Protein AF-A0A1A0LLQ5-F1 (afdb_monomer)

Solvent-accessible surface area (backbone atoms only — not comparable to full-atom values): 6457 Å² total; per-residue (Å²): 132,89,76,85,62,81,76,91,73,85,91,60,106,76,66,74,84,56,42,55,81,38,41,62,44,53,51,39,33,46,79,72,69,32,53,68,72,49,58,43,42,46,46,81,53,94,93,54,93,62,83,37,51,14,36,41,29,30,71,41,49,65,43,37,49,53,50,50,56,56,45,45,74,80,41,68,65,84,61,49,48,69,44,84,88,44,80,23,35,43,30,30,57,52,87,46,44,72,57,50,27,50,51,52,71,48,84,128

pLDDT: mean 77.78, std 19.28, range [36.03, 95.38]

Radius of gyration: 13.71 Å; Cα contacts (8 Å, |Δi|>4): 147; chains: 1; bounding box: 35×35×33 Å

Structure (mmCIF, N/CA/C/O backbone):
data_AF-A0A1A0LLQ5-F1
#
_entry.id   AF-A0A1A0LLQ5-F1
#
loop_
_atom_site.group_PDB
_atom_site.id
_atom_site.type_symbol
_atom_site.label_atom_id
_atom_site.label_alt_id
_atom_site.label_comp_id
_atom_site.label_asym_id
_atom_site.label_entity_id
_atom_site.label_seq_id
_atom_site.pdbx_PDB_ins_code
_atom_site.Cartn_x
_atom_site.Cartn_y
_atom_site.Cartn_z
_atom_site.occupancy
_atom_site.B_iso_or_equiv
_atom_site.auth_seq_id
_atom_site.auth_comp_id
_atom_site.auth_asym_id
_atom_site.auth_atom_id
_atom_site.pdbx_PDB_model_num
ATOM 1 N N . MET A 1 1 ? 17.044 -22.063 -2.319 1.00 40.44 1 MET A N 1
ATOM 2 C CA . MET A 1 1 ? 16.427 -21.010 -3.154 1.00 40.44 1 MET A CA 1
ATOM 3 C C . MET A 1 1 ? 14.936 -21.033 -2.865 1.00 40.44 1 MET A C 1
ATOM 5 O O . MET A 1 1 ? 14.326 -22.072 -3.085 1.00 40.44 1 MET A O 1
ATOM 9 N N . ALA A 1 2 ? 14.383 -19.977 -2.265 1.00 38.97 2 ALA A N 1
ATOM 10 C CA . ALA A 1 2 ? 12.955 -19.925 -1.954 1.00 38.97 2 ALA A CA 1
ATOM 11 C C . ALA A 1 2 ? 12.161 -19.777 -3.260 1.00 38.97 2 ALA A C 1
ATOM 13 O O . ALA A 1 2 ? 12.472 -18.926 -4.091 1.00 38.97 2 ALA A O 1
ATOM 14 N N . LYS A 1 3 ? 11.192 -20.668 -3.467 1.00 39.59 3 LYS A N 1
ATOM 15 C CA . LYS A 1 3 ? 10.322 -20.694 -4.643 1.00 39.59 3 LYS A CA 1
ATOM 16 C C . LYS A 1 3 ? 9.267 -19.604 -4.441 1.00 39.59 3 LYS A C 1
ATOM 18 O O . LYS A 1 3 ? 8.560 -19.661 -3.442 1.00 39.59 3 LYS A O 1
ATOM 23 N N . ALA A 1 4 ? 9.183 -18.621 -5.336 1.00 43.97 4 ALA A N 1
ATOM 24 C CA . ALA A 1 4 ? 8.117 -17.622 -5.278 1.00 43.97 4 ALA A CA 1
ATOM 25 C C . ALA A 1 4 ? 6.753 -18.332 -5.354 1.00 43.97 4 ALA A C 1
ATOM 27 O O . ALA A 1 4 ? 6.498 -19.087 -6.297 1.00 43.97 4 ALA A O 1
ATOM 28 N N . SER A 1 5 ? 5.919 -18.148 -4.331 1.00 42.03 5 SER A N 1
ATOM 29 C CA . SER A 1 5 ? 4.543 -18.635 -4.284 1.00 42.03 5 SER A CA 1
ATOM 30 C C . SER A 1 5 ? 3.622 -17.552 -4.837 1.00 42.03 5 SER A C 1
ATOM 32 O O . SER A 1 5 ? 3.540 -16.461 -4.282 1.00 42.03 5 SER A O 1
ATOM 34 N N . TRP A 1 6 ? 2.948 -17.852 -5.943 1.00 40.16 6 TRP A N 1
ATOM 35 C CA . TRP A 1 6 ? 1.962 -16.968 -6.559 1.00 40.16 6 TRP A CA 1
ATOM 36 C C . TRP A 1 6 ? 0.565 -17.352 -6.062 1.00 40.16 6 TRP A C 1
ATOM 38 O O . TRP A 1 6 ? 0.201 -18.530 -6.113 1.00 40.16 6 TRP A O 1
ATOM 48 N N . HIS A 1 7 ? -0.206 -16.376 -5.583 1.00 41.19 7 HIS A N 1
ATOM 49 C CA . HIS A 1 7 ? -1.580 -16.560 -5.101 1.00 41.19 7 HIS A CA 1
ATOM 50 C C . HIS A 1 7 ? -2.581 -16.045 -6.151 1.00 41.19 7 HIS A C 1
ATOM 52 O O . HIS A 1 7 ? -2.300 -15.086 -6.865 1.00 41.19 7 HIS A O 1
ATOM 58 N N . ARG A 1 8 ? -3.730 -16.719 -6.302 1.00 37.78 8 ARG A N 1
ATOM 59 C CA . ARG A 1 8 ? -4.717 -16.451 -7.366 1.00 37.78 8 ARG A CA 1
ATOM 60 C C . ARG A 1 8 ? -5.821 -15.524 -6.856 1.00 37.78 8 ARG A C 1
ATOM 62 O O . ARG A 1 8 ? -6.511 -15.896 -5.916 1.00 37.78 8 ARG A O 1
ATOM 69 N N . GLN A 1 9 ? -6.064 -14.406 -7.539 1.00 49.59 9 GLN A N 1
ATOM 70 C CA . GLN A 1 9 ? -7.247 -13.568 -7.319 1.00 49.59 9 GLN A CA 1
ATOM 71 C C . GLN A 1 9 ? -8.306 -13.805 -8.416 1.00 49.59 9 GLN A C 1
ATOM 73 O O . GLN A 1 9 ? -7.977 -13.990 -9.590 1.00 49.59 9 GLN A O 1
ATOM 78 N N . VAL A 1 10 ? -9.578 -13.803 -8.022 1.00 41.44 10 VAL A N 1
ATOM 79 C CA . VAL A 1 10 ? -10.798 -13.808 -8.857 1.00 41.44 10 VAL A CA 1
ATOM 80 C C . VAL A 1 10 ? -11.512 -12.496 -8.474 1.00 41.44 10 VAL A C 1
ATOM 82 O O . VAL A 1 10 ? -11.590 -12.224 -7.285 1.00 41.44 10 VAL A O 1
ATOM 85 N N . ASP A 1 11 ? -11.974 -11.570 -9.317 1.00 41.09 11 ASP A N 1
ATOM 86 C CA . ASP A 1 11 ? -12.459 -11.603 -10.695 1.00 41.09 11 ASP A CA 1
ATOM 87 C C . ASP A 1 11 ? -12.106 -10.274 -11.409 1.00 41.09 11 ASP A C 1
ATOM 89 O O . ASP A 1 11 ? -12.763 -9.247 -11.256 1.00 41.09 11 ASP A O 1
ATOM 93 N N . THR A 1 12 ? -11.034 -10.278 -12.194 1.00 39.41 12 THR A N 1
ATOM 94 C CA . THR A 1 12 ? -10.925 -9.445 -13.396 1.00 39.41 12 THR A CA 1
ATOM 95 C C . THR A 1 12 ? -10.396 -10.383 -14.468 1.00 39.41 12 THR A C 1
ATOM 97 O O . THR A 1 12 ? -9.512 -11.196 -14.191 1.00 39.41 12 THR A O 1
ATOM 100 N N . CYS A 1 13 ? -10.934 -10.333 -15.682 1.00 36.03 13 CYS A N 1
ATOM 101 C CA . CYS A 1 13 ? -10.718 -11.338 -16.731 1.00 36.03 13 CYS A CA 1
ATOM 102 C C . CYS A 1 13 ? -9.255 -11.523 -17.219 1.00 36.03 13 CYS A C 1
ATOM 104 O O . CYS A 1 13 ? -9.053 -12.073 -18.301 1.00 36.03 13 CYS A O 1
ATOM 106 N N . ARG A 1 14 ? -8.230 -11.032 -16.503 1.00 40.00 14 ARG A N 1
ATOM 107 C CA . ARG A 1 14 ? -6.813 -11.082 -16.898 1.00 40.00 14 ARG A CA 1
ATOM 108 C C . ARG A 1 14 ? -5.816 -11.488 -15.807 1.00 40.00 14 ARG A C 1
ATOM 110 O O . ARG A 1 14 ? -4.694 -11.803 -16.178 1.00 40.00 14 ARG A O 1
ATOM 117 N N . GLY A 1 15 ? -6.215 -11.577 -14.535 1.00 43.59 15 GLY A N 1
ATOM 118 C CA . GLY A 1 15 ? -5.305 -11.915 -13.433 1.00 43.59 15 GLY A CA 1
ATOM 119 C C . GLY A 1 15 ? -4.265 -10.818 -13.169 1.00 43.59 15 GLY A C 1
ATOM 120 O O . 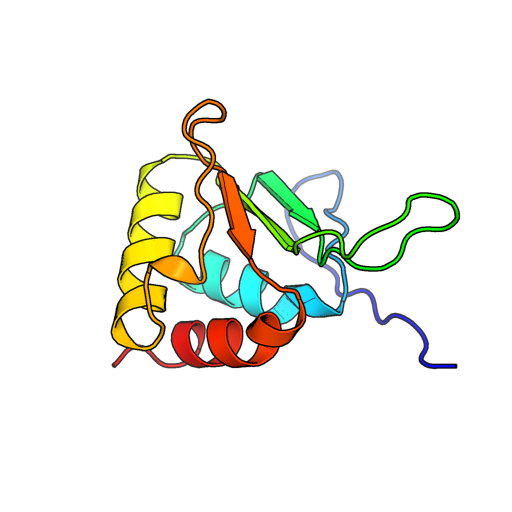GLY A 1 15 ? -3.707 -10.229 -14.090 1.00 43.59 15 GLY A O 1
ATOM 121 N N . PHE A 1 16 ? -4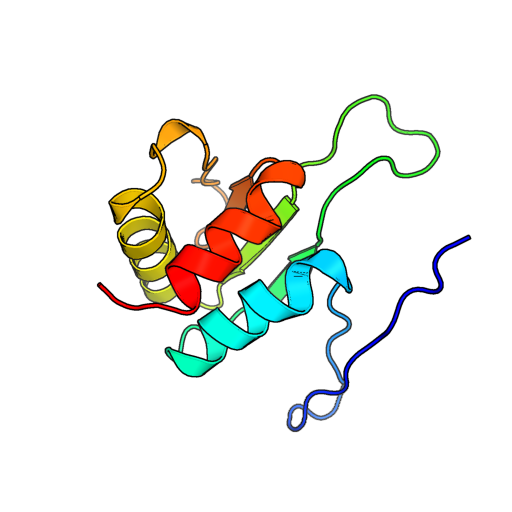.009 -10.519 -11.899 1.00 51.25 16 PHE A N 1
ATOM 122 C CA . PHE A 1 16 ? -2.922 -9.629 -11.501 1.00 51.25 16 PHE A CA 1
ATOM 123 C C . PHE A 1 16 ? -1.835 -10.455 -10.824 1.00 51.25 16 PHE A C 1
ATOM 125 O O . PHE A 1 16 ? -2.114 -11.274 -9.950 1.00 51.25 16 PHE A O 1
ATOM 132 N N . GLU A 1 17 ? -0.597 -10.257 -11.259 1.00 56.28 17 GLU A N 1
ATOM 133 C CA . GLU A 1 17 ? 0.583 -10.848 -10.643 1.00 56.28 17 GLU A CA 1
ATOM 134 C C . GLU A 1 17 ? 1.098 -9.873 -9.583 1.00 56.28 17 GLU A C 1
ATOM 136 O O . GLU A 1 17 ? 1.578 -8.786 -9.903 1.00 56.28 17 GLU A O 1
ATOM 141 N N . VAL A 1 18 ? 0.956 -10.246 -8.311 1.00 64.44 18 VAL A N 1
ATOM 142 C CA . VAL A 1 18 ? 1.528 -9.508 -7.182 1.00 64.44 18 VAL A CA 1
ATOM 143 C C . VAL A 1 18 ? 2.773 -10.251 -6.725 1.00 64.44 18 VAL A C 1
ATOM 145 O O . VAL A 1 18 ? 2.743 -11.465 -6.520 1.00 64.44 18 VAL A O 1
ATOM 148 N N . ASP A 1 19 ? 3.872 -9.520 -6.563 1.00 73.31 19 ASP A N 1
ATOM 149 C CA . ASP A 1 19 ? 5.076 -10.047 -5.933 1.00 73.31 19 ASP A CA 1
ATOM 150 C C . ASP A 1 19 ? 4.731 -10.688 -4.580 1.00 73.31 19 ASP A C 1
ATOM 152 O O . ASP A 1 19 ? 4.127 -10.036 -3.731 1.00 73.31 19 ASP A O 1
ATOM 156 N N . ALA A 1 20 ? 5.150 -11.940 -4.356 1.00 73.19 20 ALA A N 1
ATOM 157 C CA . ALA A 1 20 ? 4.759 -12.727 -3.178 1.00 73.19 20 ALA A CA 1
ATOM 158 C C . ALA A 1 20 ? 4.980 -11.996 -1.841 1.00 73.19 20 ALA A C 1
ATOM 160 O O . ALA A 1 20 ? 4.197 -12.170 -0.913 1.00 73.19 20 ALA A O 1
ATOM 161 N N . GLY A 1 21 ? 6.016 -11.152 -1.754 1.00 81.81 21 GLY A N 1
ATOM 162 C CA . GLY A 1 21 ? 6.282 -10.339 -0.571 1.00 81.81 21 GLY A CA 1
ATOM 163 C C . GLY A 1 21 ? 5.185 -9.318 -0.264 1.00 81.81 21 GLY A C 1
ATOM 164 O O . GLY A 1 21 ? 4.931 -9.071 0.902 1.00 81.81 21 GLY A O 1
ATOM 165 N N . LEU A 1 22 ? 4.510 -8.759 -1.273 1.00 87.25 22 LEU A N 1
ATOM 166 C CA . LEU A 1 22 ? 3.450 -7.755 -1.114 1.00 87.25 22 LEU A CA 1
ATOM 167 C C . LEU A 1 22 ? 2.033 -8.332 -1.054 1.00 87.25 22 LEU A C 1
ATOM 169 O O . LEU A 1 22 ? 1.102 -7.565 -0.819 1.00 87.25 22 LEU A O 1
ATOM 173 N N . ALA A 1 23 ? 1.848 -9.636 -1.270 1.00 87.31 23 ALA A N 1
ATOM 174 C CA . ALA A 1 23 ? 0.518 -10.237 -1.374 1.00 87.31 23 ALA A CA 1
ATOM 175 C C . ALA A 1 23 ? -0.373 -9.894 -0.166 1.00 87.31 23 ALA A C 1
ATOM 177 O O . ALA A 1 23 ? -1.459 -9.357 -0.362 1.00 87.31 23 ALA A O 1
ATOM 178 N N . GLY A 1 24 ? 0.127 -10.073 1.063 1.00 89.38 24 GLY A N 1
ATOM 179 C CA . GLY A 1 24 ? -0.635 -9.771 2.281 1.00 89.38 24 GLY A CA 1
ATOM 180 C C . GLY A 1 24 ? -0.990 -8.287 2.437 1.00 89.38 24 GLY A C 1
ATOM 181 O O . GLY A 1 24 ? -2.099 -7.952 2.841 1.00 89.38 24 GLY A O 1
ATOM 182 N N . VAL A 1 25 ? -0.095 -7.374 2.039 1.00 93.06 25 VAL A N 1
ATOM 183 C CA . VAL A 1 25 ? -0.381 -5.925 2.028 1.00 93.06 25 VAL A CA 1
ATOM 184 C C . VAL A 1 25 ? -1.520 -5.604 1.064 1.00 93.06 25 VAL A C 1
ATOM 186 O O . VAL A 1 25 ? -2.410 -4.821 1.390 1.00 93.06 25 VAL A O 1
ATOM 189 N N . ILE A 1 26 ? -1.491 -6.194 -0.131 1.00 91.75 26 ILE A N 1
ATOM 190 C CA . ILE A 1 26 ? -2.493 -5.940 -1.165 1.00 91.75 26 ILE A CA 1
ATOM 191 C C . ILE A 1 26 ? -3.847 -6.553 -0.788 1.00 91.75 26 ILE A C 1
ATOM 193 O O . ILE A 1 26 ? -4.867 -5.880 -0.935 1.00 91.75 26 ILE A O 1
ATOM 197 N N . GLU A 1 27 ? -3.861 -7.764 -0.234 1.00 89.19 27 GLU A N 1
ATOM 198 C CA . GLU A 1 27 ? -5.071 -8.387 0.315 1.00 89.19 27 GLU A CA 1
ATOM 199 C C . GLU A 1 27 ? -5.683 -7.520 1.426 1.00 89.19 27 GLU A C 1
ATOM 201 O O . GLU A 1 27 ? -6.866 -7.186 1.363 1.00 89.19 27 GLU A O 1
ATOM 206 N N . ALA A 1 28 ? -4.872 -7.031 2.369 1.00 91.94 28 ALA A N 1
ATOM 207 C CA . ALA A 1 28 ? -5.355 -6.180 3.457 1.00 91.94 28 ALA A CA 1
ATOM 208 C C . ALA A 1 28 ? -5.888 -4.810 2.983 1.00 91.94 28 ALA A C 1
ATOM 210 O O . ALA A 1 28 ? -6.774 -4.235 3.629 1.00 91.94 28 ALA A O 1
ATOM 211 N N . CYS A 1 29 ? -5.371 -4.280 1.867 1.00 91.94 29 CYS A N 1
ATOM 212 C CA . CYS A 1 29 ? -5.942 -3.116 1.182 1.00 91.94 29 CYS A CA 1
ATOM 213 C C . CYS A 1 29 ? -7.318 -3.442 0.581 1.00 91.94 29 CYS A C 1
ATOM 215 O O . CYS A 1 29 ? -8.262 -2.670 0.759 1.00 91.94 29 CYS A O 1
ATOM 217 N N . TRP A 1 30 ? -7.466 -4.585 -0.093 1.00 89.31 30 TRP A N 1
ATOM 218 C CA . TRP A 1 30 ? -8.741 -4.985 -0.697 1.00 89.31 30 TRP A CA 1
ATOM 219 C C . TRP A 1 30 ? -9.822 -5.287 0.334 1.00 89.31 30 TRP A C 1
ATOM 221 O O . TRP A 1 30 ? -10.964 -4.875 0.132 1.00 89.31 30 TRP A O 1
ATOM 231 N N . ASP A 1 31 ? -9.469 -5.903 1.461 1.00 89.62 31 ASP A N 1
ATOM 232 C CA . ASP A 1 31 ? -10.397 -6.139 2.576 1.00 89.62 31 ASP A CA 1
ATOM 233 C C . ASP A 1 31 ? -10.976 -4.830 3.146 1.00 89.62 31 ASP A C 1
ATOM 235 O O . ASP A 1 31 ? -12.046 -4.820 3.755 1.00 89.62 31 ASP A O 1
ATOM 239 N N . ARG A 1 32 ? -10.298 -3.700 2.908 1.00 90.38 32 ARG A N 1
ATOM 240 C CA . ARG A 1 32 ? -10.749 -2.343 3.264 1.00 90.38 32 ARG A CA 1
ATOM 241 C C . ARG A 1 32 ? -11.484 -1.616 2.146 1.00 90.38 32 ARG A C 1
ATOM 243 O O . ARG A 1 32 ? -11.893 -0.473 2.332 1.00 90.38 32 ARG A O 1
ATOM 250 N N . GLY A 1 33 ? -11.633 -2.249 0.987 1.00 90.81 33 GLY A N 1
ATOM 251 C CA . GLY A 1 33 ? -12.195 -1.637 -0.213 1.00 90.81 33 GLY A CA 1
ATOM 252 C C . GLY A 1 33 ? -11.226 -0.720 -0.965 1.00 90.81 33 GLY A C 1
ATOM 253 O O . GLY A 1 33 ? -11.650 -0.024 -1.885 1.00 90.81 33 GLY A O 1
ATOM 254 N N . TRP A 1 34 ? -9.935 -0.705 -0.619 1.00 91.94 34 TRP A N 1
ATOM 255 C CA . TRP A 1 34 ? -8.941 0.138 -1.285 1.00 91.94 34 TRP A CA 1
ATOM 256 C C . TRP A 1 34 ? -8.388 -0.572 -2.512 1.00 91.94 34 TRP A C 1
ATOM 258 O O . TRP A 1 34 ? -7.657 -1.560 -2.415 1.00 91.94 34 TRP A O 1
ATOM 268 N N . THR A 1 35 ? -8.727 -0.062 -3.690 1.00 85.81 35 THR A N 1
ATOM 269 C CA . THR A 1 35 ? -8.351 -0.717 -4.945 1.00 85.81 35 THR A CA 1
ATOM 270 C C . THR A 1 35 ? -6.952 -0.290 -5.382 1.00 85.81 35 THR A C 1
ATOM 272 O O . THR A 1 35 ? -6.608 0.893 -5.371 1.00 85.81 35 THR A O 1
ATOM 275 N N . THR A 1 36 ? -6.142 -1.251 -5.824 1.00 86.31 36 THR A N 1
ATOM 276 C CA . THR A 1 36 ? -4.799 -1.028 -6.375 1.00 86.31 36 THR A CA 1
ATOM 277 C C . THR A 1 36 ? -4.783 -1.310 -7.881 1.00 86.31 36 THR A C 1
ATOM 279 O 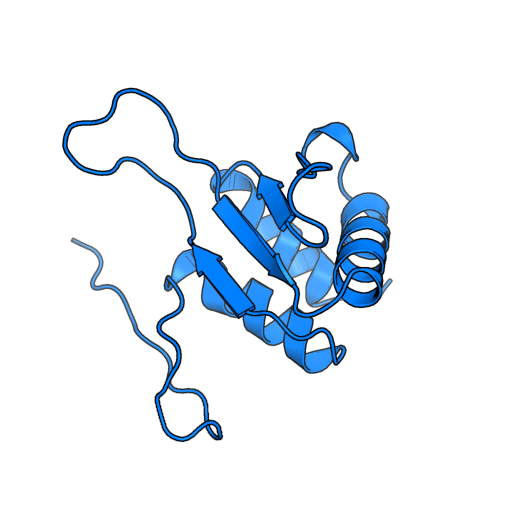O . THR A 1 36 ? -5.513 -2.166 -8.373 1.00 86.31 36 THR A O 1
ATOM 282 N N . ARG A 1 37 ? -3.983 -0.555 -8.644 1.00 84.31 37 ARG A N 1
ATOM 283 C CA . ARG A 1 37 ? -3.783 -0.736 -10.098 1.00 84.31 37 ARG A CA 1
ATOM 284 C C . ARG A 1 37 ? -2.523 -1.524 -10.415 1.00 84.31 37 ARG A C 1
ATOM 286 O O . ARG A 1 37 ? -2.495 -2.290 -11.371 1.00 84.31 37 ARG A O 1
ATOM 293 N N . TYR A 1 38 ? -1.465 -1.267 -9.653 1.00 81.81 38 TYR A N 1
ATOM 294 C CA . TYR A 1 38 ? -0.166 -1.891 -9.837 1.00 81.81 38 TYR A CA 1
ATOM 295 C C . TYR A 1 38 ? 0.568 -1.936 -8.499 1.00 81.81 38 TYR A C 1
ATOM 297 O O . TYR A 1 38 ? 0.508 -0.979 -7.726 1.00 81.81 38 TYR A O 1
ATOM 305 N N . SER A 1 39 ? 1.319 -3.004 -8.256 1.00 85.94 39 SER A N 1
ATOM 306 C CA . SER A 1 39 ? 2.222 -3.107 -7.112 1.00 85.94 39 SER A CA 1
ATOM 307 C C . SER A 1 39 ? 3.489 -3.875 -7.472 1.00 85.94 39 SER A C 1
ATOM 309 O O . SER A 1 39 ? 3.426 -4.834 -8.236 1.00 85.94 39 SER A O 1
ATOM 311 N N . CYS A 1 40 ? 4.624 -3.497 -6.890 1.00 85.06 40 CYS A N 1
ATOM 312 C CA . CYS A 1 40 ? 5.865 -4.271 -6.957 1.00 85.06 40 CYS A CA 1
ATOM 313 C C . CYS A 1 40 ? 6.596 -4.179 -5.623 1.00 85.06 40 CYS A C 1
ATOM 315 O O . CYS A 1 40 ? 6.675 -3.101 -5.032 1.00 85.06 40 CYS A O 1
ATOM 317 N N . GLN A 1 41 ? 7.146 -5.302 -5.159 1.00 83.25 41 GLN A N 1
ATOM 318 C CA . GLN A 1 41 ? 7.841 -5.395 -3.871 1.00 83.25 41 GLN A CA 1
ATOM 319 C C . GLN A 1 41 ? 9.173 -4.640 -3.851 1.00 83.25 41 GLN A C 1
ATOM 321 O O . GLN A 1 41 ? 9.774 -4.497 -2.793 1.00 83.25 41 GLN A O 1
ATOM 326 N N . GLY A 1 42 ? 9.647 -4.161 -5.004 1.00 78.44 42 GLY A N 1
ATOM 327 C CA . GLY A 1 42 ? 10.985 -3.598 -5.124 1.00 78.44 42 GLY A CA 1
ATOM 328 C C . GLY A 1 42 ? 12.067 -4.676 -4.996 1.00 78.44 42 GLY A C 1
ATOM 329 O O . GLY A 1 42 ? 11.808 -5.867 -5.142 1.00 78.44 42 GLY A O 1
ATOM 330 N N . GLY A 1 43 ? 13.312 -4.265 -4.764 1.00 71.19 43 GLY A N 1
ATOM 331 C CA . GLY A 1 43 ? 14.459 -5.168 -4.616 1.00 71.19 43 GLY A CA 1
ATOM 332 C C . GLY A 1 43 ? 15.531 -5.048 -5.704 1.00 71.19 43 GLY A C 1
ATOM 333 O O . GLY A 1 43 ? 15.449 -4.238 -6.630 1.00 71.19 43 GLY A O 1
ATOM 334 N N . ALA A 1 44 ? 16.591 -5.846 -5.555 1.00 60.66 44 ALA A N 1
ATOM 335 C CA . ALA A 1 44 ? 17.743 -5.836 -6.450 1.00 60.66 44 ALA A CA 1
ATOM 336 C C . ALA A 1 44 ? 17.407 -6.556 -7.766 1.00 60.66 44 ALA A C 1
ATOM 338 O O . ALA A 1 44 ? 17.483 -7.779 -7.862 1.00 60.66 44 ALA A O 1
ATOM 339 N N . MET A 1 45 ? 17.026 -5.797 -8.792 1.00 52.81 45 MET A N 1
ATOM 340 C CA . MET A 1 45 ? 16.878 -6.327 -10.145 1.00 52.81 45 MET A CA 1
ATOM 341 C C . MET A 1 45 ? 18.237 -6.291 -10.858 1.00 52.81 45 MET A C 1
ATOM 343 O O . MET A 1 45 ? 18.977 -5.311 -10.750 1.00 52.81 45 MET A O 1
ATOM 347 N N . TRP A 1 46 ? 18.564 -7.364 -11.581 1.00 43.81 46 TRP A N 1
ATOM 348 C CA . TRP A 1 46 ? 19.804 -7.534 -12.341 1.00 43.81 46 TRP A CA 1
ATOM 349 C C . TRP A 1 46 ? 20.203 -6.255 -13.103 1.00 43.81 46 TRP A C 1
ATOM 351 O O . TRP A 1 46 ? 19.493 -5.809 -13.999 1.00 43.81 46 TRP A O 1
ATOM 361 N N . GLY A 1 47 ? 21.349 -5.664 -12.747 1.00 53.12 47 GLY A N 1
ATOM 362 C CA . GLY A 1 47 ? 22.003 -4.617 -13.542 1.00 53.12 47 GLY A CA 1
ATOM 363 C C . GLY A 1 47 ? 21.624 -3.160 -13.253 1.00 53.12 47 GLY A C 1
ATOM 364 O O . GLY A 1 47 ? 22.172 -2.282 -13.913 1.00 53.12 47 GLY A O 1
ATOM 365 N N . THR A 1 48 ? 20.750 -2.853 -12.284 1.00 53.06 48 THR A N 1
ATOM 366 C CA . THR A 1 48 ? 20.569 -1.460 -11.813 1.00 53.06 48 THR A CA 1
ATOM 367 C C . THR A 1 48 ? 21.142 -1.298 -10.401 1.00 53.06 48 THR A C 1
ATOM 369 O O . THR A 1 48 ? 20.698 -2.014 -9.505 1.00 53.06 48 THR A O 1
ATOM 372 N N . PRO A 1 49 ? 22.110 -0.392 -10.164 1.00 55.59 49 PRO A N 1
ATOM 373 C CA . PRO A 1 49 ? 22.606 -0.132 -8.817 1.00 55.59 49 PRO A CA 1
ATOM 374 C C . PRO A 1 49 ? 21.534 0.548 -7.949 1.00 55.59 49 PRO A C 1
ATOM 376 O O . PRO A 1 49 ? 20.907 1.511 -8.384 1.00 55.59 49 PRO A O 1
ATOM 379 N N . GLY A 1 50 ? 21.373 0.069 -6.711 1.00 58.00 50 GLY A N 1
ATOM 380 C CA . GLY A 1 50 ? 20.534 0.675 -5.667 1.00 58.00 50 GLY A CA 1
ATOM 381 C C . GLY A 1 50 ? 19.316 -0.170 -5.254 1.00 58.00 50 GLY A C 1
ATOM 382 O O . GLY A 1 50 ? 18.799 -0.946 -6.062 1.00 58.00 50 GLY A O 1
ATOM 383 N N . PRO A 1 51 ? 18.849 -0.052 -3.994 1.00 61.78 51 PRO A N 1
ATOM 384 C CA . PRO A 1 51 ? 17.608 -0.684 -3.561 1.00 61.78 51 PRO A CA 1
ATOM 385 C C . PRO A 1 51 ? 16.431 -0.043 -4.304 1.00 61.78 51 PRO A C 1
ATOM 387 O O . PRO A 1 51 ? 16.227 1.169 -4.246 1.00 61.78 51 PRO A O 1
ATOM 390 N N . ARG A 1 52 ? 15.652 -0.847 -5.037 1.00 78.69 52 ARG A N 1
ATOM 391 C CA . ARG A 1 52 ? 14.364 -0.379 -5.557 1.00 78.69 52 ARG A CA 1
ATOM 392 C C . ARG A 1 52 ? 13.350 -0.442 -4.425 1.00 78.69 52 ARG A C 1
ATOM 394 O O . ARG A 1 52 ? 13.163 -1.511 -3.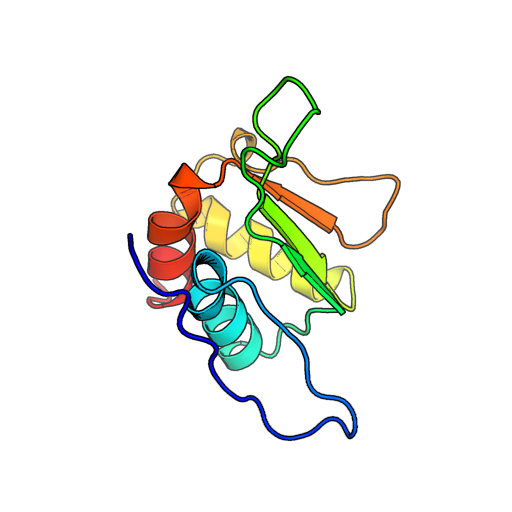846 1.00 78.69 52 ARG A O 1
ATOM 401 N N . LEU A 1 53 ? 12.712 0.687 -4.142 1.00 88.75 53 LEU A N 1
ATOM 402 C CA . LEU A 1 53 ? 11.602 0.762 -3.199 1.00 88.75 53 LEU A CA 1
ATOM 403 C C . LEU A 1 53 ? 10.456 -0.142 -3.665 1.00 88.75 53 LEU A C 1
ATOM 405 O O . LEU A 1 53 ? 10.203 -0.263 -4.870 1.00 88.75 53 LEU A O 1
ATOM 409 N N . ALA A 1 54 ? 9.750 -0.734 -2.707 1.00 90.38 54 ALA A N 1
ATOM 410 C CA . ALA A 1 54 ? 8.417 -1.250 -2.957 1.00 90.38 54 ALA A CA 1
ATOM 411 C C . ALA A 1 54 ? 7.524 -0.087 -3.393 1.00 90.38 54 ALA A C 1
ATOM 413 O O . ALA A 1 54 ? 7.710 1.044 -2.933 1.00 90.38 54 ALA A O 1
ATOM 414 N N . TYR A 1 55 ? 6.565 -0.341 -4.278 1.00 89.75 55 TYR A N 1
ATOM 415 C CA . TYR A 1 55 ? 5.585 0.667 -4.652 1.00 89.75 55 TYR A CA 1
ATOM 416 C C . TYR A 1 55 ? 4.204 0.082 -4.875 1.00 89.75 55 TYR A C 1
ATOM 418 O O . TYR A 1 55 ? 4.055 -1.040 -5.362 1.00 89.75 55 TYR A O 1
ATOM 426 N N . ILE A 1 56 ? 3.199 0.887 -4.545 1.00 91.62 56 ILE A N 1
ATOM 427 C CA . ILE A 1 56 ? 1.788 0.590 -4.760 1.00 91.62 56 ILE A CA 1
ATOM 428 C C . ILE A 1 56 ? 1.169 1.807 -5.438 1.00 91.62 56 ILE A C 1
ATOM 430 O O . ILE A 1 56 ? 1.287 2.934 -4.956 1.00 91.62 56 ILE A O 1
ATOM 434 N N . MET A 1 57 ? 0.524 1.571 -6.574 1.00 90.19 57 MET A N 1
ATOM 435 C CA . MET A 1 57 ? -0.340 2.532 -7.241 1.00 90.19 57 MET A CA 1
ATOM 436 C C . MET A 1 57 ? -1.787 2.194 -6.901 1.00 90.19 57 MET A C 1
ATOM 438 O O . MET A 1 57 ? -2.271 1.118 -7.258 1.00 90.19 57 MET A O 1
ATOM 442 N N . PHE A 1 58 ? -2.482 3.117 -6.252 1.00 90.12 58 PHE A N 1
ATOM 443 C CA . PHE A 1 58 ? -3.908 3.009 -5.972 1.00 90.12 58 PHE A CA 1
ATOM 444 C C . PHE A 1 58 ? -4.751 3.407 -7.187 1.00 90.12 58 PHE A C 1
ATOM 446 O O . PHE A 1 58 ? -4.281 4.065 -8.122 1.00 90.12 58 PHE A O 1
ATOM 453 N N . ALA A 1 59 ? -6.003 2.956 -7.201 1.00 88.50 59 ALA A N 1
ATOM 454 C CA . ALA A 1 59 ? -6.960 3.303 -8.243 1.00 88.50 59 ALA A CA 1
ATOM 455 C C . ALA A 1 59 ? -7.405 4.765 -8.180 1.00 88.50 59 ALA A C 1
ATOM 457 O O . ALA A 1 59 ? -7.731 5.341 -9.222 1.00 88.50 59 ALA A O 1
ATOM 458 N N . ASP A 1 60 ? -7.368 5.340 -6.985 1.00 88.06 60 ASP A N 1
ATOM 459 C CA . ASP A 1 60 ? -7.788 6.692 -6.663 1.00 88.06 60 ASP A CA 1
ATOM 460 C C . ASP A 1 60 ? -6.973 7.239 -5.481 1.00 88.06 60 ASP A C 1
ATOM 462 O O . ASP A 1 60 ? -6.264 6.517 -4.771 1.00 88.06 60 ASP A O 1
ATOM 466 N N . ARG A 1 61 ? -7.055 8.558 -5.299 1.00 90.00 61 ARG A N 1
ATOM 467 C CA . ARG A 1 61 ? -6.312 9.282 -4.265 1.00 90.00 61 ARG A CA 1
ATOM 468 C C . ARG A 1 61 ? -6.872 9.048 -2.862 1.00 90.00 61 ARG A C 1
ATOM 470 O O . ARG A 1 61 ? -6.116 9.118 -1.903 1.00 90.00 61 ARG A O 1
ATOM 477 N N . GLU A 1 62 ? -8.163 8.756 -2.739 1.00 91.69 62 GLU A N 1
ATOM 478 C CA . GLU A 1 62 ? -8.819 8.499 -1.453 1.00 91.69 62 GLU A CA 1
ATOM 479 C C . GLU A 1 62 ? -8.286 7.217 -0.801 1.00 91.69 62 GLU A C 1
ATOM 481 O O . GLU A 1 62 ? -7.936 7.217 0.381 1.00 91.69 62 GLU A O 1
ATOM 486 N N . SER A 1 63 ? -8.125 6.155 -1.592 1.00 92.19 63 SER A N 1
ATOM 487 C CA . SER A 1 63 ? -7.509 4.893 -1.180 1.00 92.19 63 SER A CA 1
ATOM 488 C C . SER A 1 63 ? -6.048 5.089 -0.767 1.00 92.19 63 SER A C 1
ATOM 490 O O . SER A 1 63 ? -5.623 4.569 0.264 1.00 92.19 63 SER A O 1
ATOM 492 N N . LEU A 1 64 ? -5.283 5.888 -1.528 1.00 93.81 64 LEU A N 1
ATOM 493 C CA . LEU A 1 64 ? -3.909 6.251 -1.164 1.00 93.81 64 LEU A CA 1
ATOM 494 C C . LEU A 1 64 ? -3.865 6.993 0.180 1.00 93.81 64 LEU A C 1
ATOM 496 O O . LEU A 1 64 ? -3.061 6.647 1.044 1.00 93.81 64 L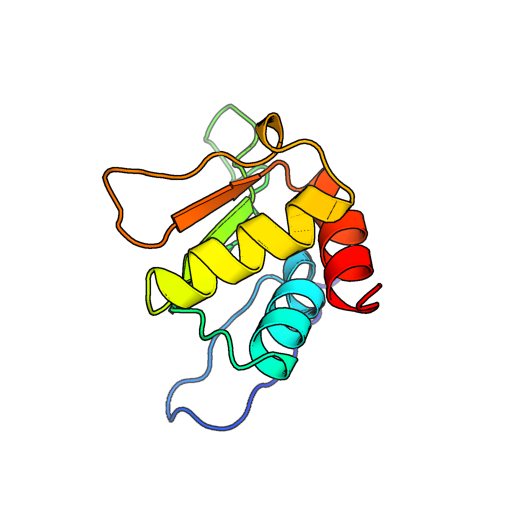EU A O 1
ATOM 500 N N . THR A 1 65 ? -4.696 8.021 0.353 1.00 93.25 65 THR A N 1
ATOM 501 C CA . THR A 1 65 ? -4.749 8.800 1.596 1.00 93.25 65 THR A CA 1
ATOM 502 C C . THR A 1 65 ? -5.136 7.913 2.774 1.00 93.25 65 THR A C 1
ATOM 504 O O . THR A 1 65 ? -4.426 7.911 3.773 1.00 93.25 65 THR A O 1
ATOM 507 N N . SER A 1 66 ? -6.166 7.079 2.624 1.00 94.75 66 SER A N 1
ATOM 508 C CA . SER A 1 6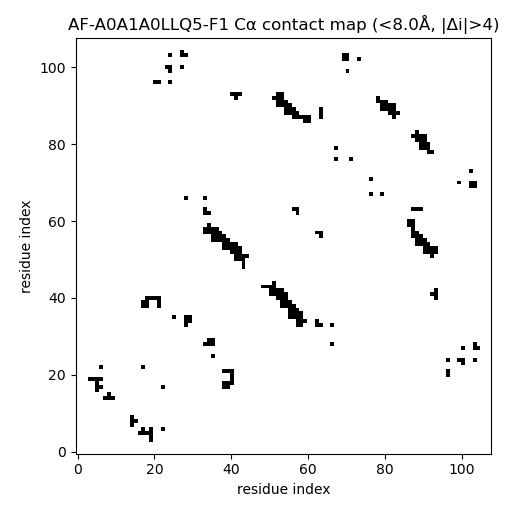6 ? -6.597 6.139 3.666 1.00 94.75 66 SER A CA 1
ATOM 509 C C . SER A 1 66 ? -5.491 5.150 4.051 1.00 94.75 66 SER A C 1
ATOM 511 O O . SER A 1 66 ? -5.272 4.891 5.236 1.00 94.75 66 SER A O 1
ATOM 513 N N . PHE A 1 67 ? -4.741 4.641 3.067 1.00 95.06 67 PHE A N 1
ATOM 514 C CA . PHE A 1 67 ? -3.568 3.804 3.317 1.00 95.06 67 PHE A CA 1
ATOM 515 C C . PHE A 1 67 ? -2.505 4.547 4.131 1.00 95.06 67 PHE A C 1
ATOM 517 O O . PHE A 1 67 ? -2.019 4.018 5.130 1.00 95.06 67 PHE A O 1
ATOM 524 N N . ILE A 1 68 ? -2.148 5.770 3.725 1.00 94.88 68 ILE A N 1
ATOM 525 C CA . ILE A 1 68 ? -1.151 6.586 4.431 1.00 94.88 68 ILE A CA 1
ATOM 526 C C . ILE A 1 68 ? -1.609 6.839 5.866 1.00 94.88 68 ILE A C 1
ATOM 528 O O . ILE A 1 68 ? -0.824 6.643 6.792 1.00 94.88 68 ILE A O 1
ATOM 532 N N . ASP A 1 69 ? -2.862 7.233 6.060 1.00 94.81 69 ASP A N 1
ATOM 533 C CA . ASP A 1 69 ? -3.408 7.554 7.376 1.00 94.81 69 ASP A CA 1
ATOM 534 C C . ASP A 1 69 ? -3.341 6.343 8.309 1.00 94.81 69 ASP A C 1
ATOM 536 O O . ASP A 1 69 ? -2.853 6.464 9.429 1.00 94.81 69 ASP A O 1
ATOM 540 N N . VAL A 1 70 ? -3.734 5.153 7.843 1.00 95.38 70 VAL A N 1
ATOM 541 C CA . VAL A 1 70 ? -3.657 3.928 8.658 1.00 95.38 70 VAL A CA 1
ATOM 542 C C . VAL A 1 70 ? -2.212 3.526 8.943 1.00 95.38 70 VAL A C 1
ATOM 544 O O . VAL A 1 70 ? -1.866 3.263 10.094 1.00 95.38 70 VAL A O 1
ATOM 547 N N . VAL A 1 71 ? -1.339 3.518 7.934 1.00 94.75 71 VAL A N 1
ATOM 548 C CA . VAL A 1 71 ? 0.071 3.146 8.129 1.00 94.75 71 VAL A CA 1
ATOM 549 C C . VAL A 1 71 ? 0.767 4.109 9.097 1.00 94.75 71 VAL A C 1
ATOM 551 O O . VAL A 1 71 ? 1.547 3.681 9.953 1.00 94.75 71 VAL A O 1
ATOM 554 N N . THR A 1 72 ? 0.439 5.400 9.029 1.00 94.00 72 THR A N 1
ATOM 555 C CA . THR A 1 72 ? 1.066 6.437 9.863 1.00 94.00 72 THR A CA 1
ATOM 556 C C . THR A 1 72 ? 0.551 6.519 11.295 1.00 94.00 72 THR A C 1
ATOM 558 O O . THR A 1 72 ? 1.137 7.220 12.119 1.00 94.00 72 THR A O 1
ATOM 561 N N . GLN A 1 73 ? -0.468 5.734 11.652 1.00 91.75 73 GLN A N 1
ATOM 562 C CA . GLN A 1 73 ? -0.834 5.522 13.058 1.00 91.75 73 GLN A CA 1
ATOM 563 C C . GLN A 1 73 ? 0.252 4.766 13.836 1.00 91.75 73 GLN A C 1
ATOM 565 O O . GLN A 1 73 ? 0.286 4.821 15.066 1.00 91.75 73 GLN A O 1
ATOM 570 N N . ARG A 1 74 ? 1.109 4.011 13.137 1.00 91.25 74 ARG A N 1
ATOM 571 C CA . ARG A 1 74 ? 2.107 3.114 13.745 1.00 91.25 74 ARG A CA 1
ATOM 572 C C . ARG A 1 74 ? 3.517 3.331 13.213 1.00 91.25 74 ARG A C 1
ATOM 574 O O . ARG A 1 74 ? 4.474 3.127 13.956 1.00 91.25 74 ARG A O 1
ATOM 581 N N . LEU A 1 75 ? 3.647 3.746 11.957 1.00 92.56 75 LEU A N 1
ATOM 582 C CA . LEU A 1 75 ? 4.918 4.078 11.326 1.00 92.56 75 LEU A CA 1
ATOM 583 C C . LEU A 1 75 ? 5.063 5.587 11.154 1.00 92.56 75 LEU A C 1
ATOM 585 O O . LEU A 1 75 ? 4.088 6.317 11.017 1.00 92.56 75 LEU A O 1
ATOM 589 N N . SER A 1 76 ? 6.299 6.071 11.139 1.00 92.50 76 SER A N 1
ATOM 590 C CA . SER A 1 76 ? 6.548 7.479 10.843 1.00 92.50 76 SER A CA 1
ATOM 591 C C . SER A 1 76 ? 6.255 7.779 9.366 1.00 92.50 76 SER A C 1
ATOM 593 O O . SER A 1 76 ? 6.522 6.964 8.488 1.00 92.50 76 SER A O 1
ATOM 595 N N . ARG A 1 77 ? 5.689 8.953 9.066 1.00 90.69 77 ARG A N 1
ATOM 596 C CA . ARG A 1 77 ? 5.286 9.348 7.700 1.00 90.69 77 ARG A CA 1
ATOM 597 C C . ARG A 1 77 ? 6.456 9.427 6.715 1.00 90.69 77 ARG A C 1
ATOM 599 O O . ARG A 1 77 ? 6.230 9.268 5.516 1.00 90.69 77 ARG A O 1
ATOM 606 N N . ASP A 1 78 ? 7.665 9.677 7.205 1.00 91.50 78 ASP A N 1
ATOM 607 C CA . ASP A 1 78 ? 8.909 9.777 6.429 1.00 91.50 78 ASP A CA 1
ATOM 608 C C . ASP A 1 78 ? 9.355 8.446 5.807 1.00 91.50 78 ASP A C 1
ATOM 610 O O . ASP A 1 78 ? 10.086 8.456 4.819 1.00 91.50 78 ASP A O 1
ATOM 614 N N . VAL A 1 79 ? 8.867 7.309 6.316 1.00 90.81 79 VAL A N 1
ATOM 615 C CA . VAL A 1 79 ? 9.145 5.992 5.720 1.00 90.81 79 VAL A CA 1
ATOM 616 C C . VAL A 1 79 ? 8.361 5.749 4.424 1.00 90.81 79 VAL A C 1
ATOM 618 O O . VAL A 1 79 ? 8.635 4.790 3.702 1.00 90.81 79 VAL A O 1
ATOM 621 N N . LEU A 1 80 ? 7.380 6.611 4.132 1.00 91.62 80 LEU A N 1
ATOM 622 C CA . LEU A 1 80 ? 6.571 6.582 2.920 1.00 91.62 80 LEU A CA 1
ATOM 623 C C . LEU A 1 80 ? 6.973 7.740 2.001 1.00 91.62 80 LEU A C 1
ATOM 625 O O . LEU A 1 80 ? 6.773 8.914 2.314 1.00 91.62 80 LEU A O 1
ATOM 629 N N . ALA A 1 81 ? 7.455 7.429 0.807 1.00 90.56 81 ALA A N 1
ATOM 630 C CA . ALA A 1 81 ? 7.606 8.407 -0.261 1.00 90.56 81 ALA A CA 1
ATOM 631 C C . ALA A 1 81 ? 6.328 8.426 -1.107 1.00 90.56 81 ALA A C 1
ATOM 633 O O . ALA A 1 81 ? 5.967 7.424 -1.720 1.00 90.56 81 ALA A O 1
ATOM 634 N N . VAL A 1 82 ? 5.638 9.564 -1.148 1.00 88.12 82 VAL A N 1
ATOM 635 C CA . VAL A 1 82 ? 4.449 9.741 -1.993 1.00 88.12 82 VAL A CA 1
ATOM 636 C C . VAL A 1 82 ? 4.863 10.487 -3.246 1.00 88.12 82 VAL A C 1
ATOM 638 O O . VAL A 1 82 ? 5.528 11.517 -3.166 1.00 88.12 82 VAL A O 1
ATOM 641 N N . ASP A 1 83 ? 4.513 9.935 -4.402 1.00 79.94 83 ASP A N 1
ATOM 642 C CA . ASP A 1 83 ? 4.756 10.603 -5.673 1.00 79.94 83 ASP A CA 1
ATOM 643 C C . ASP A 1 83 ? 3.668 11.650 -5.901 1.00 79.94 83 ASP A C 1
ATOM 645 O O . ASP A 1 83 ? 2.516 11.305 -6.134 1.00 79.94 83 ASP A O 1
ATOM 649 N N . GLU A 1 84 ? 4.006 12.932 -5.819 1.00 68.44 84 GLU A N 1
ATOM 650 C CA . GLU A 1 84 ? 3.021 13.993 -6.052 1.00 68.44 84 GLU A CA 1
ATOM 651 C C . GLU A 1 84 ? 2.716 14.205 -7.543 1.00 68.44 84 GLU A C 1
ATOM 653 O O . GLU A 1 84 ? 1.678 14.773 -7.878 1.00 68.44 84 GLU A O 1
ATOM 658 N N . ALA A 1 85 ? 3.588 13.728 -8.441 1.00 68.06 85 ALA A N 1
ATOM 659 C CA . ALA A 1 85 ? 3.382 13.805 -9.886 1.00 68.06 85 ALA A CA 1
ATOM 660 C C . ALA A 1 85 ? 2.519 12.643 -10.413 1.00 68.06 85 ALA A C 1
ATOM 662 O O . ALA A 1 85 ? 1.850 12.789 -11.436 1.00 68.06 85 ALA A O 1
ATOM 663 N N . CYS A 1 86 ? 2.511 11.501 -9.716 1.00 62.97 86 CYS A N 1
ATOM 664 C CA . CYS A 1 86 ? 1.610 10.379 -9.980 1.00 62.97 86 CYS A CA 1
ATOM 665 C C . CYS A 1 86 ? 0.512 10.328 -8.914 1.00 62.97 86 CYS A C 1
ATOM 667 O O . CYS A 1 86 ? 0.754 9.862 -7.808 1.00 62.97 86 CYS A O 1
ATOM 669 N N . GLU A 1 87 ? -0.711 10.723 -9.276 1.00 69.88 87 GLU A N 1
ATOM 670 C CA . GLU A 1 87 ? -1.831 11.063 -8.372 1.00 69.88 87 GLU A CA 1
ATOM 671 C C . GLU A 1 87 ? -2.191 10.060 -7.251 1.00 69.88 87 GLU A C 1
ATOM 673 O O . GLU A 1 87 ? -2.947 10.416 -6.346 1.00 69.88 87 GLU A O 1
ATOM 678 N N . ALA A 1 88 ? -1.685 8.824 -7.288 1.00 86.56 88 ALA A N 1
ATOM 679 C CA . ALA A 1 88 ? -2.049 7.762 -6.358 1.00 86.56 88 ALA A CA 1
ATOM 680 C C . ALA A 1 88 ? -0.908 6.759 -6.055 1.00 86.56 88 ALA A C 1
ATOM 682 O O . ALA A 1 88 ? -1.180 5.574 -5.867 1.00 86.56 88 ALA A O 1
ATOM 6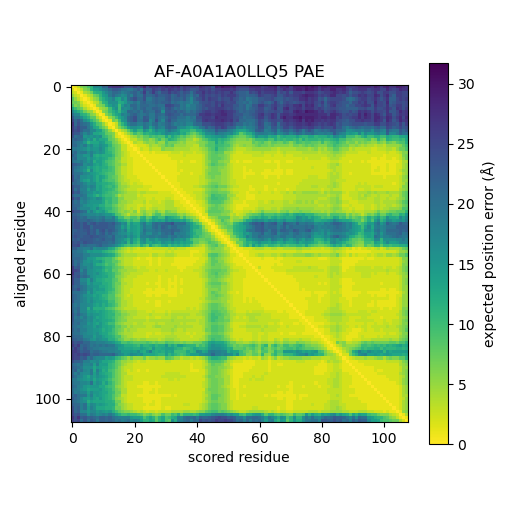83 N N . VAL A 1 89 ? 0.368 7.177 -6.038 1.00 90.50 89 VAL A N 1
ATOM 684 C CA . VAL A 1 89 ? 1.509 6.260 -5.795 1.00 90.50 89 VAL A CA 1
ATOM 685 C C . VAL A 1 89 ? 2.178 6.487 -4.439 1.00 90.50 89 VAL A C 1
ATOM 687 O O . VAL A 1 89 ? 2.580 7.602 -4.105 1.00 90.50 89 VAL A O 1
ATOM 690 N N . VAL A 1 90 ? 2.398 5.392 -3.707 1.00 93.25 90 VAL A N 1
ATOM 691 C CA . VAL A 1 90 ? 3.260 5.339 -2.518 1.00 93.25 90 VAL A CA 1
ATOM 692 C C . VAL A 1 90 ? 4.436 4.397 -2.751 1.00 93.25 90 VAL A C 1
ATOM 694 O O . VAL A 1 90 ? 4.300 3.370 -3.420 1.00 93.25 90 VAL A O 1
ATOM 697 N N . ARG A 1 91 ? 5.596 4.748 -2.196 1.00 92.81 91 ARG A N 1
ATOM 698 C CA . ARG A 1 91 ? 6.827 3.958 -2.208 1.00 92.81 91 ARG A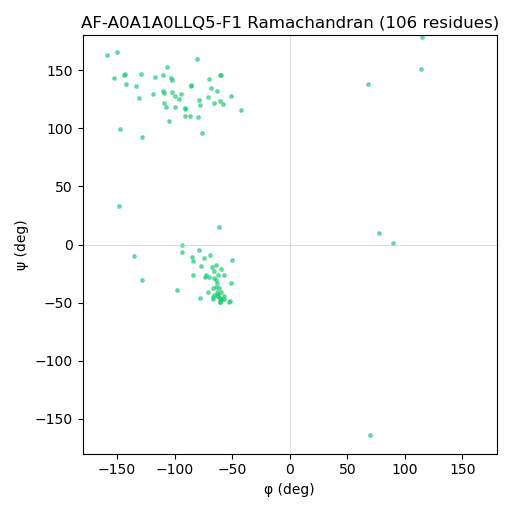 CA 1
ATOM 699 C C . ARG A 1 91 ? 7.398 3.833 -0.802 1.00 92.81 91 ARG A C 1
ATOM 701 O O . ARG A 1 91 ? 7.279 4.768 -0.016 1.00 92.81 91 ARG A O 1
ATOM 708 N N . PHE A 1 92 ? 8.030 2.710 -0.495 1.00 93.25 92 PHE A N 1
ATOM 709 C CA . PHE A 1 92 ? 8.644 2.460 0.810 1.00 93.25 92 PHE A CA 1
ATOM 710 C C . PHE A 1 92 ? 9.718 1.373 0.720 1.00 93.25 92 PHE A C 1
ATOM 712 O O . PHE A 1 92 ? 9.795 0.632 -0.260 1.00 93.25 92 PHE A O 1
ATOM 719 N N . GLU A 1 93 ? 10.576 1.287 1.733 1.00 92.19 93 GLU A N 1
ATOM 720 C CA . GLU A 1 93 ? 11.616 0.256 1.792 1.00 92.19 93 GLU A CA 1
ATOM 721 C C . GLU A 1 93 ? 10.991 -1.151 1.871 1.00 92.19 93 GLU A C 1
ATOM 723 O O . GLU A 1 93 ? 10.120 -1.373 2.715 1.00 92.19 93 GLU A O 1
ATOM 728 N N . PRO A 1 94 ? 11.435 -2.136 1.063 1.00 90.44 94 PRO A N 1
ATOM 729 C CA . PRO A 1 94 ? 10.863 -3.487 1.082 1.00 90.44 94 PRO A CA 1
ATOM 730 C C . PRO A 1 94 ? 10.925 -4.176 2.455 1.00 90.44 94 PRO A C 1
ATOM 732 O O . PRO A 1 94 ? 10.092 -5.021 2.772 1.00 90.44 94 PRO A O 1
ATOM 735 N N . SER A 1 95 ? 11.882 -3.800 3.309 1.00 90.88 95 SER A N 1
ATOM 736 C CA . SER A 1 95 ? 11.988 -4.306 4.685 1.00 90.88 95 SER A CA 1
ATOM 737 C C . SER A 1 95 ? 10.803 -3.919 5.580 1.00 90.88 95 SER A C 1
ATOM 739 O O . SER A 1 95 ? 10.600 -4.556 6.612 1.00 90.88 95 SER A O 1
ATOM 741 N N . LEU A 1 96 ? 10.012 -2.913 5.192 1.00 93.38 96 LEU A N 1
ATOM 742 C CA . LEU A 1 96 ? 8.834 -2.450 5.928 1.00 93.38 96 LEU A CA 1
ATOM 743 C C . LEU A 1 96 ? 7.569 -3.246 5.602 1.00 93.38 96 LEU A C 1
ATOM 745 O O . LEU A 1 96 ? 6.578 -3.097 6.315 1.00 93.38 96 LEU A O 1
ATOM 749 N N . ILE A 1 97 ? 7.590 -4.096 4.568 1.00 92.94 97 ILE A N 1
ATOM 750 C CA . ILE A 1 97 ? 6.415 -4.865 4.138 1.00 92.94 97 ILE A CA 1
ATOM 751 C C . ILE A 1 97 ? 5.759 -5.637 5.303 1.00 92.94 97 ILE A C 1
ATOM 753 O O . ILE A 1 97 ? 4.557 -5.457 5.493 1.00 92.94 97 ILE A O 1
ATOM 757 N N . PRO A 1 98 ? 6.492 -6.397 6.150 1.00 93.50 98 PRO A N 1
ATOM 758 C CA . PRO A 1 98 ? 5.869 -7.143 7.247 1.00 93.50 98 PRO A CA 1
ATOM 759 C C . PRO A 1 98 ? 5.203 -6.254 8.305 1.00 93.50 98 PRO A C 1
ATOM 761 O O . PRO A 1 98 ? 4.249 -6.669 8.960 1.00 93.50 98 PRO A O 1
ATOM 764 N N . GLU A 1 99 ? 5.723 -5.042 8.514 1.00 94.56 99 GLU A N 1
ATOM 765 C CA . GLU A 1 99 ? 5.154 -4.099 9.478 1.00 94.56 99 GLU A CA 1
ATOM 766 C C . GLU A 1 99 ? 3.907 -3.430 8.907 1.00 94.56 99 GLU A C 1
ATOM 768 O O . GLU A 1 99 ? 2.875 -3.399 9.569 1.00 94.56 99 GLU A O 1
ATOM 773 N N . ILE A 1 100 ? 3.977 -2.966 7.657 1.00 94.88 100 ILE A N 1
ATOM 774 C CA . ILE A 1 100 ? 2.833 -2.394 6.940 1.00 94.88 100 ILE A CA 1
ATOM 775 C C . ILE A 1 100 ? 1.693 -3.412 6.886 1.00 94.88 100 ILE A C 1
ATOM 777 O O . ILE A 1 100 ? 0.569 -3.076 7.245 1.00 94.88 100 ILE A O 1
ATOM 781 N N . GLU A 1 101 ? 1.979 -4.664 6.529 1.00 94.19 101 GLU A N 1
ATOM 782 C CA . GLU A 1 101 ? 0.986 -5.740 6.541 1.00 94.19 101 GLU A CA 1
ATOM 783 C C . GLU A 1 101 ? 0.355 -5.913 7.927 1.00 94.19 101 GLU A C 1
ATOM 785 O O . GLU A 1 101 ? -0.862 -6.001 8.039 1.00 94.19 101 GLU A O 1
ATOM 790 N N . ARG A 1 102 ? 1.142 -5.893 9.009 1.00 93.62 102 ARG A N 1
ATOM 791 C CA . ARG A 1 102 ? 0.602 -6.028 10.371 1.00 93.62 102 ARG A CA 1
ATOM 792 C C . ARG A 1 102 ? -0.339 -4.886 10.745 1.00 93.62 102 ARG A C 1
ATOM 794 O O . ARG A 1 102 ? -1.389 -5.155 11.334 1.00 93.62 102 ARG A O 1
ATOM 801 N N . VAL A 1 103 ? 0.046 -3.650 10.423 1.00 94.00 103 VAL A N 1
ATOM 802 C CA . VAL A 1 103 ? -0.755 -2.440 10.671 1.00 94.00 103 VAL A CA 1
ATOM 803 C C . VAL A 1 103 ? -2.060 -2.499 9.884 1.00 94.00 103 VAL A C 1
ATOM 805 O O . VAL A 1 103 ? -3.124 -2.185 10.414 1.00 94.00 103 VAL A O 1
ATOM 808 N N . LEU A 1 104 ? -1.998 -2.974 8.642 1.00 92.94 104 LEU A N 1
ATOM 809 C CA . LEU A 1 104 ? -3.182 -3.207 7.833 1.00 92.94 104 LEU A CA 1
ATOM 810 C C . LEU A 1 104 ? -3.972 -4.434 8.300 1.00 92.94 104 LEU A C 1
ATOM 812 O O . LEU A 1 104 ? -5.169 -4.459 8.138 1.00 92.94 104 LEU A O 1
ATOM 816 N N . SER A 1 105 ? -3.428 -5.458 8.934 1.00 88.38 105 SER A N 1
ATOM 817 C CA . SER A 1 105 ? -4.263 -6.608 9.340 1.00 88.38 105 SER A CA 1
ATOM 818 C C . SER A 1 105 ? -4.995 -6.396 10.672 1.00 88.38 105 SER A C 1
ATOM 820 O O . SER A 1 105 ? -5.948 -7.111 10.969 1.00 88.38 105 SER A O 1
ATOM 822 N N . HIS A 1 106 ? -4.607 -5.387 11.461 1.00 76.19 106 HIS A N 1
ATOM 823 C CA . HIS A 1 106 ? -5.186 -5.105 12.779 1.00 76.19 106 HIS A CA 1
ATOM 824 C C . HIS A 1 106 ? -5.612 -3.635 12.877 1.00 76.19 106 HIS A C 1
ATOM 826 O O . HIS A 1 106 ? -4.789 -2.796 13.253 1.00 76.19 106 HIS A O 1
ATOM 832 N N . PRO A 1 107 ? -6.874 -3.289 12.554 1.00 57.31 107 PRO A N 1
ATOM 833 C CA . PRO A 1 107 ? -7.373 -1.955 12.855 1.00 57.31 107 PRO A CA 1
ATOM 834 C C . PRO A 1 107 ? -7.309 -1.750 14.376 1.00 57.31 107 PRO A C 1
ATOM 836 O O . PRO A 1 107 ? -7.792 -2.589 15.139 1.00 57.31 107 PRO A O 1
ATOM 839 N N . GLY A 1 108 ? -6.610 -0.691 14.793 1.00 52.81 108 GLY A N 1
ATOM 840 C CA . GLY A 1 108 ? -6.569 -0.250 16.188 1.00 52.81 108 GLY A CA 1
ATOM 841 C C . GLY A 1 108 ? -7.910 0.271 16.679 1.00 52.81 108 GLY A C 1
ATOM 842 O O . GLY A 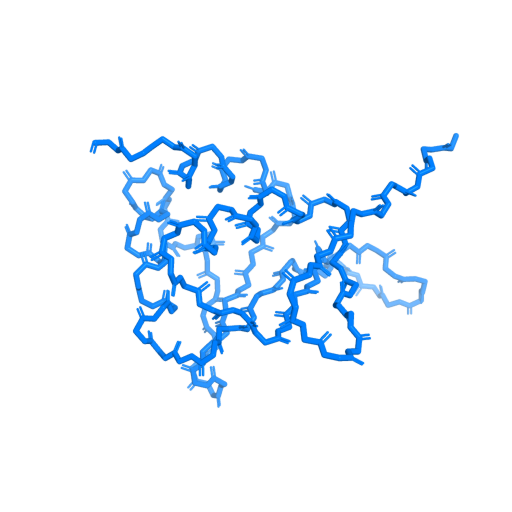1 108 ? -8.784 0.567 15.834 1.00 52.81 108 GLY A O 1
#

Foldseek 3Di:
DDDFDFDFDDDDPPTDTEGSLQPLVQVLLVVVVWAWDDWYLFADDPPDPDTGWTKTFTPALVSQVVLLVLLCVPDPSVQWDDDVVRNGMITGHSVCSVVSSVSSVDPD

Mean predicted aligned error: 8.77 Å

Nearest PDB structures (foldseek):
  4on1-assembly1_A  TM=6.785E-01  e=5.797E-01  Bacteroides fragilis
  3cgi-assembly2_D  TM=4.915E-01  e=2.245E-01  Salmonella enterica subsp. enterica serovar Typhimurium
  7xhz-assembly1_A  TM=4.512E-01  e=5.108E-01  Staphylococcus aureus subsp. aureus Mu50
  3mah-assembly1_A-2  TM=4.898E-01  e=1.810E+00  Porphyromonas gingivalis W83
  5thg-assembly1_A  TM=3.605E-01  e=6.833E+00  synthetic construct

Secondary structure (DSSP, 8-state):
-PPPPPPPP-SSTT-----GGGHHHHHHHHTTT--EEEEE-----TT--SPPPEEEEESSHHHHHHHHHHHHTTS-GGGEEEESSSTTEEEE-GGGHHHHHHHHHS--

Sequence (108 aa):
MAKASWHRQVDTCRGFEVDAGLAGVIEACWDRGWTTRYSCQGGAMWGTPGPRLAYIMFADRESLTSFIDVVTQRLSRDVLAVDEACEAVVRFEPSLIPEIERVLSHPG